Protein AF-A0A0M8P6C7-F1 (afdb_monomer_lite)

Radius of gyration: 16.4 Å; chains: 1; bounding box: 38×30×49 Å

InterPro domains:
  IPR007219 Xylanolytic transcriptional activator, regulatory domain [PF04082] (26-92)

Structure (mmCIF, N/CA/C/O backbone):
data_AF-A0A0M8P6C7-F1
#
_entry.id   AF-A0A0M8P6C7-F1
#
loop_
_atom_site.group_PDB
_atom_site.id
_atom_site.type_symbol
_atom_site.label_atom_id
_atom_site.label_alt_id
_atom_site.label_comp_id
_atom_site.label_asym_id
_atom_site.label_entity_id
_atom_site.label_seq_id
_atom_site.pdbx_PDB_ins_code
_atom_site.Cartn_x
_atom_site.Cartn_y
_atom_site.Cartn_z
_atom_site.occupancy
_atom_site.B_iso_or_equiv
_atom_site.auth_seq_id
_atom_site.auth_comp_id
_atom_site.auth_asym_id
_atom_site.auth_atom_id
_atom_site.pdbx_PDB_model_num
ATOM 1 N N . MET A 1 1 ? 0.197 11.329 -13.571 1.00 64.38 1 MET A N 1
ATOM 2 C CA . MET A 1 1 ? 1.611 10.887 -13.559 1.00 64.38 1 MET A CA 1
ATOM 3 C C . MET A 1 1 ? 2.054 10.591 -12.123 1.00 64.38 1 MET A C 1
ATOM 5 O O . MET A 1 1 ? 2.412 11.522 -11.414 1.00 64.38 1 MET A O 1
ATOM 9 N N . LEU A 1 2 ? 1.978 9.333 -11.664 1.00 79.38 2 LEU A N 1
ATOM 10 C CA . LEU A 1 2 ? 2.368 8.932 -10.295 1.00 79.38 2 LEU A CA 1
ATOM 11 C C . LEU A 1 2 ? 3.879 9.099 -10.052 1.00 79.38 2 LEU A C 1
ATOM 13 O O . LEU A 1 2 ? 4.269 9.680 -9.041 1.00 79.38 2 LEU A O 1
ATOM 17 N N . ARG A 1 3 ? 4.697 8.718 -11.044 1.00 78.31 3 ARG A N 1
ATOM 18 C CA . ARG A 1 3 ? 6.160 8.893 -11.062 1.00 78.31 3 ARG A CA 1
ATOM 19 C C . ARG A 1 3 ? 6.575 10.360 -10.878 1.00 78.31 3 ARG A C 1
ATOM 21 O O . ARG A 1 3 ? 7.271 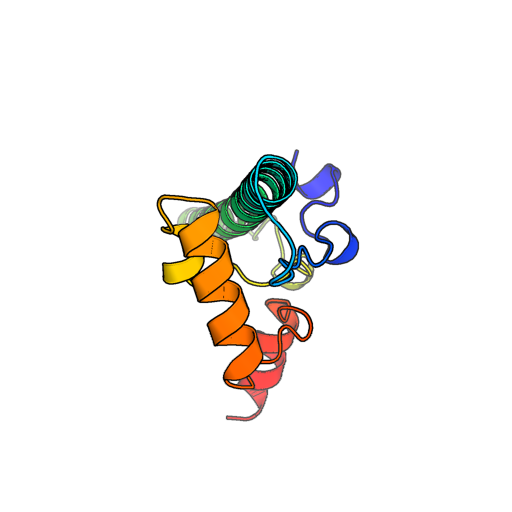10.690 -9.930 1.00 78.31 3 ARG A O 1
ATOM 28 N N . ARG A 1 4 ? 6.031 11.282 -11.689 1.00 80.25 4 ARG A N 1
ATOM 29 C CA . ARG A 1 4 ? 6.313 12.736 -11.573 1.00 80.25 4 ARG A CA 1
ATOM 30 C C . ARG A 1 4 ? 5.788 13.380 -10.285 1.00 80.25 4 ARG A C 1
ATOM 32 O O . ARG A 1 4 ? 6.263 14.437 -9.899 1.00 80.25 4 ARG A O 1
ATOM 39 N N . ARG A 1 5 ? 4.799 12.768 -9.626 1.00 82.00 5 ARG A N 1
ATOM 40 C CA . ARG A 1 5 ? 4.290 13.216 -8.318 1.00 82.00 5 ARG A CA 1
ATOM 41 C C . ARG A 1 5 ? 5.113 12.664 -7.146 1.00 82.00 5 ARG A C 1
ATOM 43 O O . ARG A 1 5 ? 4.715 12.853 -6.000 1.00 82.00 5 ARG A O 1
ATOM 50 N N . GLY A 1 6 ? 6.223 11.971 -7.420 1.00 82.38 6 GLY A N 1
ATOM 51 C CA . GLY A 1 6 ? 7.098 11.389 -6.405 1.00 82.38 6 GLY A CA 1
ATOM 52 C C . GLY A 1 6 ? 6.459 10.236 -5.636 1.00 82.38 6 GLY A C 1
ATOM 53 O O . GLY A 1 6 ? 6.928 9.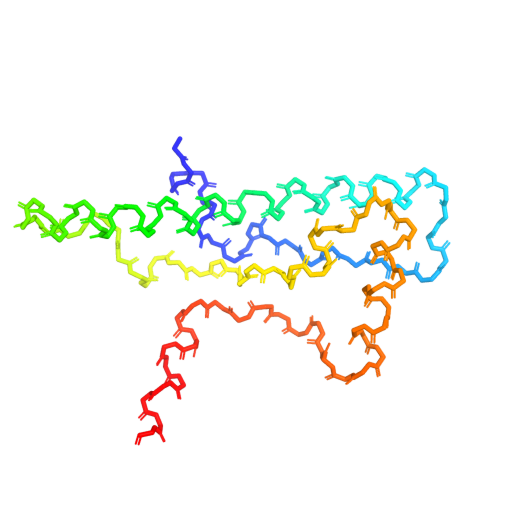897 -4.563 1.00 82.38 6 GLY A O 1
ATOM 54 N N . ARG A 1 7 ? 5.384 9.614 -6.146 1.00 88.31 7 ARG A N 1
ATOM 55 C CA . ARG A 1 7 ? 4.694 8.509 -5.447 1.00 88.31 7 ARG A CA 1
ATOM 56 C C . ARG A 1 7 ? 5.501 7.208 -5.412 1.00 88.31 7 ARG A C 1
ATOM 58 O O . ARG A 1 7 ? 5.006 6.212 -4.905 1.00 88.31 7 ARG A O 1
ATOM 65 N N . PHE A 1 8 ? 6.703 7.207 -5.972 1.00 87.69 8 PHE A N 1
ATOM 66 C CA . PHE A 1 8 ? 7.630 6.079 -5.912 1.00 87.69 8 PHE A CA 1
ATOM 67 C C . PHE A 1 8 ? 8.617 6.243 -4.750 1.00 87.69 8 PHE A C 1
ATOM 69 O O . PHE A 1 8 ? 9.345 5.308 -4.447 1.00 87.69 8 PHE A O 1
ATOM 76 N N . ASP A 1 9 ? 8.610 7.413 -4.100 1.00 86.44 9 ASP A N 1
ATOM 77 C CA . ASP A 1 9 ? 9.512 7.766 -3.013 1.00 86.44 9 ASP A CA 1
ATOM 78 C C . ASP A 1 9 ? 8.936 7.369 -1.647 1.00 86.44 9 ASP A C 1
ATOM 80 O O . ASP A 1 9 ? 7.794 7.718 -1.323 1.00 86.44 9 ASP A O 1
ATOM 84 N N . ALA A 1 10 ? 9.751 6.701 -0.825 1.00 83.31 10 ALA A N 1
ATOM 85 C CA . ALA A 1 10 ? 9.478 6.402 0.580 1.00 83.31 10 ALA A CA 1
ATOM 86 C C . ALA A 1 10 ? 8.984 7.624 1.364 1.00 83.31 10 ALA A C 1
ATOM 88 O O . ALA A 1 10 ? 8.059 7.514 2.169 1.00 83.31 10 ALA A O 1
ATOM 89 N N . ALA A 1 11 ? 9.568 8.801 1.110 1.00 84.12 11 ALA A N 1
ATOM 90 C CA . ALA A 1 11 ? 9.270 10.027 1.849 1.00 84.12 11 ALA A CA 1
ATOM 91 C C . ALA A 1 11 ? 7.802 10.478 1.718 1.00 84.12 11 ALA A C 1
ATOM 93 O O . ALA A 1 11 ? 7.318 11.269 2.528 1.00 84.12 11 ALA A O 1
ATOM 94 N N . ARG A 1 12 ? 7.071 9.986 0.707 1.00 86.50 12 ARG A N 1
ATOM 95 C CA . ARG A 1 12 ? 5.647 10.293 0.505 1.00 86.50 12 ARG A CA 1
ATOM 96 C C . ARG A 1 12 ? 4.698 9.426 1.325 1.00 86.50 12 ARG A C 1
ATOM 98 O O . ARG A 1 12 ? 3.517 9.757 1.361 1.00 86.50 12 ARG A O 1
ATOM 105 N N . TYR A 1 13 ? 5.190 8.372 1.971 1.00 86.50 13 TYR A N 1
ATOM 106 C CA . TYR A 1 13 ? 4.373 7.416 2.714 1.00 86.50 13 TYR A CA 1
ATOM 107 C C . TYR A 1 13 ? 4.731 7.459 4.202 1.00 86.50 13 TYR A C 1
ATOM 109 O O . TYR A 1 13 ? 5.497 6.617 4.678 1.00 86.50 13 TYR A O 1
ATOM 117 N N . PRO A 1 14 ? 4.209 8.447 4.955 1.00 83.75 14 PRO A N 1
ATOM 118 C CA . PRO A 1 14 ? 4.425 8.501 6.391 1.00 83.75 14 PRO A CA 1
ATOM 119 C C . PRO A 1 14 ? 3.791 7.286 7.064 1.00 83.75 14 PRO A C 1
ATOM 121 O O . PRO A 1 14 ? 2.766 6.762 6.616 1.00 83.75 14 PRO A O 1
ATOM 124 N N . LEU A 1 15 ? 4.384 6.856 8.175 1.00 82.25 15 LEU A N 1
ATOM 125 C CA . LEU A 1 15 ? 3.817 5.769 8.949 1.00 82.25 15 LEU A CA 1
ATOM 126 C C . LEU A 1 15 ? 2.537 6.243 9.644 1.00 82.25 15 LEU A C 1
ATOM 128 O O . LEU A 1 15 ? 2.580 7.067 10.555 1.00 82.25 15 LEU A O 1
ATOM 132 N N . ILE A 1 16 ? 1.396 5.707 9.215 1.00 85.44 16 ILE A N 1
ATOM 133 C CA . ILE A 1 16 ? 0.109 5.963 9.860 1.00 85.44 16 ILE A CA 1
ATOM 134 C C . ILE A 1 16 ? -0.101 4.880 10.913 1.00 85.44 16 ILE A C 1
ATOM 136 O O . ILE A 1 16 ? -0.316 3.714 10.584 1.00 85.44 16 ILE A O 1
ATOM 140 N N . THR A 1 17 ? -0.023 5.276 12.180 1.00 81.25 17 THR A N 1
ATOM 141 C CA . THR A 1 17 ? -0.253 4.396 13.326 1.00 81.25 17 THR A CA 1
ATOM 142 C C . THR A 1 17 ? -1.627 4.648 13.941 1.00 81.25 17 THR A C 1
ATOM 144 O O . THR A 1 17 ? -2.120 5.779 13.995 1.00 81.25 17 THR A O 1
ATOM 147 N N . ALA A 1 18 ? -2.249 3.573 14.418 1.00 81.69 18 ALA A N 1
ATOM 148 C CA . ALA A 1 18 ? -3.392 3.637 15.315 1.00 81.69 18 ALA A CA 1
ATOM 149 C C . ALA A 1 18 ? -2.903 3.384 16.740 1.00 81.69 18 ALA A C 1
ATOM 151 O O . ALA A 1 18 ? -2.125 2.462 16.982 1.00 81.69 18 ALA A O 1
ATOM 152 N N . HIS A 1 19 ? -3.356 4.213 17.673 1.00 77.94 19 HIS A N 1
ATOM 153 C CA . HIS A 1 19 ? -3.128 4.035 19.097 1.00 77.94 19 HIS A CA 1
ATOM 154 C C . HIS A 1 19 ? -4.380 3.405 19.730 1.00 77.94 19 HIS A C 1
ATOM 156 O O . HIS A 1 19 ? -5.494 3.710 19.293 1.00 77.94 19 HIS A O 1
ATOM 162 N N . PRO A 1 20 ? -4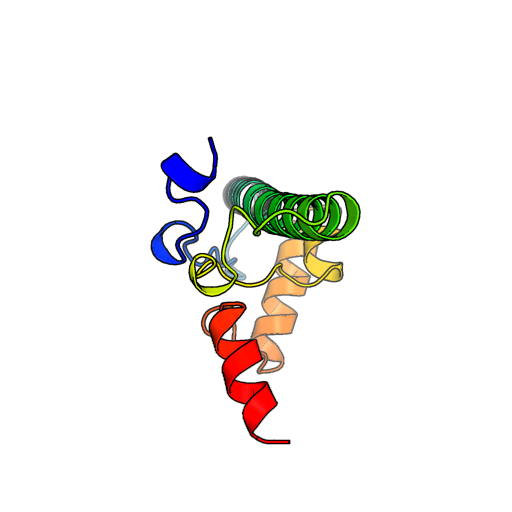.267 2.581 20.789 1.00 75.00 20 PRO A N 1
ATOM 163 C CA . PRO A 1 20 ? -5.430 1.999 21.471 1.00 75.00 20 PRO A CA 1
ATOM 164 C C . PRO A 1 20 ? -6.474 3.039 21.915 1.00 75.00 20 PRO A C 1
ATOM 166 O O . PRO A 1 20 ? -7.672 2.755 21.877 1.00 75.00 20 PRO A O 1
ATOM 169 N N . VAL A 1 21 ? -6.018 4.254 22.241 1.00 81.31 21 VAL A N 1
ATOM 170 C CA . VAL A 1 21 ? -6.831 5.408 22.677 1.00 81.31 21 VAL A CA 1
ATOM 171 C C . VAL A 1 21 ? -7.636 6.043 21.530 1.00 81.31 21 VAL A C 1
ATOM 173 O O . VAL A 1 21 ? -8.639 6.713 21.778 1.00 81.31 21 VAL A O 1
ATOM 176 N N . ASP A 1 22 ? -7.256 5.809 20.268 1.00 83.56 22 ASP A N 1
ATOM 177 C CA . ASP A 1 22 ? -7.985 6.345 19.119 1.00 83.56 22 ASP A CA 1
ATOM 178 C C . ASP A 1 22 ? -9.393 5.732 19.051 1.00 83.56 22 ASP A C 1
ATOM 180 O O . ASP A 1 22 ? -9.577 4.513 18.909 1.00 83.56 22 ASP A O 1
ATOM 184 N N . THR A 1 23 ? -10.402 6.597 19.150 1.00 87.50 23 THR A N 1
ATOM 185 C CA . THR A 1 23 ? -11.821 6.228 19.179 1.00 87.50 23 THR A CA 1
ATOM 186 C C . THR A 1 23 ? -12.664 7.169 18.318 1.00 87.50 23 THR A C 1
ATOM 188 O O . THR A 1 23 ? -12.283 8.304 18.020 1.00 87.50 23 THR A O 1
ATOM 191 N N . GLY A 1 24 ? -13.816 6.666 17.866 1.00 89.62 24 GLY A N 1
ATOM 192 C CA . GLY A 1 24 ? -14.799 7.438 17.105 1.00 89.62 24 GLY A CA 1
ATOM 193 C C . GLY A 1 24 ? -14.260 8.000 15.785 1.00 89.62 24 GLY A C 1
ATOM 194 O O . GLY A 1 24 ? -13.653 7.288 14.987 1.00 89.62 24 GLY A O 1
ATOM 195 N N . GLN A 1 25 ? -14.497 9.293 15.557 1.00 90.31 25 GLN A N 1
ATOM 196 C CA . GLN A 1 25 ? -14.188 9.970 14.292 1.00 90.31 25 GLN A CA 1
ATOM 197 C C . GLN A 1 25 ? -12.685 10.056 13.991 1.00 90.31 25 GLN A C 1
ATOM 199 O O . GLN A 1 25 ? -12.300 10.025 12.825 1.00 90.31 25 GLN A O 1
ATOM 204 N N . ILE A 1 26 ? -11.833 10.127 15.020 1.00 90.31 26 ILE A N 1
ATOM 205 C CA . ILE A 1 26 ? -10.371 10.196 14.851 1.00 90.31 26 ILE A CA 1
ATOM 206 C C . ILE A 1 26 ? -9.853 8.889 14.251 1.00 90.31 26 ILE A C 1
ATOM 208 O O . ILE A 1 26 ? -9.046 8.905 13.322 1.00 90.31 26 ILE A O 1
ATOM 212 N N . LEU A 1 27 ? -10.355 7.758 14.757 1.00 92.31 27 LEU A N 1
ATOM 213 C CA . LEU A 1 27 ? -10.003 6.438 14.249 1.00 92.31 27 LEU A CA 1
ATOM 214 C C . LEU A 1 27 ? -10.448 6.275 12.790 1.00 92.31 27 LEU A C 1
ATOM 216 O O . LEU A 1 27 ? -9.668 5.847 11.944 1.00 92.31 27 LEU A O 1
ATOM 220 N N . GLU A 1 28 ? -11.676 6.687 12.491 1.00 93.00 28 GLU A N 1
ATOM 221 C CA . GLU A 1 28 ? -12.244 6.618 11.147 1.00 93.00 28 GLU A CA 1
ATOM 222 C C . GLU A 1 28 ? -11.481 7.497 10.140 1.00 93.00 28 GLU A C 1
ATOM 224 O O . GLU A 1 28 ? -11.256 7.112 8.992 1.00 93.00 28 GLU A O 1
ATOM 229 N N . TYR A 1 29 ? -11.054 8.687 10.568 1.00 92.75 29 TYR A N 1
ATOM 230 C CA . TYR A 1 29 ? -10.226 9.579 9.760 1.00 92.75 29 TYR A CA 1
ATOM 231 C C . TYR A 1 29 ? -8.850 8.965 9.471 1.00 92.75 29 TYR A C 1
ATOM 233 O O . TYR A 1 29 ? -8.427 8.925 8.313 1.00 92.75 29 TYR A O 1
ATOM 241 N N . LYS A 1 30 ? -8.171 8.441 10.502 1.00 92.38 30 LYS A N 1
ATOM 242 C CA . LYS A 1 30 ? -6.867 7.773 10.359 1.00 92.38 30 LYS A CA 1
ATOM 243 C C . LYS A 1 30 ? -6.953 6.559 9.439 1.00 92.38 30 LYS A C 1
ATOM 245 O O . LYS A 1 30 ? -6.103 6.411 8.565 1.00 92.38 30 LYS A O 1
ATOM 250 N N . TRP A 1 31 ? -7.992 5.739 9.588 1.00 93.00 31 TRP A N 1
ATOM 251 C CA . TRP A 1 31 ? -8.211 4.576 8.734 1.00 93.00 31 TRP A CA 1
ATOM 252 C C . TRP A 1 31 ? -8.427 4.977 7.275 1.00 93.00 31 TRP A C 1
ATOM 254 O O . TRP A 1 31 ? -7.740 4.464 6.398 1.00 93.00 31 TRP A O 1
ATOM 264 N N . ARG A 1 32 ? -9.290 5.961 6.993 1.00 93.75 32 ARG A N 1
ATOM 265 C CA . ARG A 1 32 ? -9.506 6.446 5.618 1.00 93.75 32 ARG A CA 1
ATOM 266 C C . ARG A 1 32 ? -8.250 7.055 4.996 1.00 93.75 32 ARG A C 1
ATOM 268 O O . ARG A 1 32 ? -7.990 6.845 3.810 1.00 93.75 32 ARG A O 1
ATOM 275 N N . LEU A 1 33 ? -7.458 7.782 5.785 1.00 92.94 33 LEU A N 1
ATOM 276 C CA . LEU A 1 33 ? -6.162 8.297 5.345 1.00 92.94 33 LEU A CA 1
ATOM 277 C C . LEU A 1 33 ? -5.202 7.148 5.004 1.00 92.94 33 LEU A C 1
ATOM 279 O O . LEU A 1 33 ? -4.567 7.175 3.949 1.00 92.94 33 LEU A O 1
ATOM 283 N N . TRP A 1 34 ? -5.147 6.124 5.857 1.00 93.50 34 TRP A N 1
ATOM 284 C CA . TRP A 1 34 ? -4.342 4.929 5.635 1.00 93.50 34 TRP A CA 1
ATOM 285 C C . TRP A 1 34 ? -4.774 4.170 4.378 1.00 93.50 34 TRP A C 1
ATOM 287 O O . TRP A 1 34 ? -3.935 3.908 3.521 1.00 93.50 34 TRP A O 1
ATOM 297 N N . VAL A 1 35 ? -6.073 3.907 4.204 1.00 93.56 35 VAL A N 1
ATOM 298 C CA . VAL A 1 35 ? -6.626 3.237 3.014 1.00 93.56 35 VAL A CA 1
ATOM 299 C C . VAL A 1 35 ? -6.254 3.997 1.746 1.00 93.56 35 VAL A C 1
ATOM 301 O O . VAL A 1 35 ? -5.855 3.391 0.753 1.00 93.56 35 VAL A O 1
ATOM 304 N N . ARG A 1 36 ? -6.338 5.332 1.764 1.00 93.31 36 ARG A N 1
ATOM 305 C CA . ARG A 1 36 ? -5.954 6.153 0.614 1.00 93.31 36 ARG A CA 1
ATOM 306 C C . ARG A 1 36 ? -4.481 5.969 0.259 1.00 93.31 36 ARG A C 1
ATOM 308 O O . ARG A 1 36 ? -4.179 5.715 -0.905 1.00 93.31 36 ARG A O 1
ATOM 315 N N . GLU A 1 37 ? -3.577 6.099 1.221 1.00 91.00 37 GLU A N 1
ATOM 316 C CA . GLU A 1 37 ? -2.138 5.956 0.965 1.00 91.00 37 GLU A CA 1
ATOM 317 C C . GLU A 1 37 ? -1.773 4.525 0.543 1.00 91.00 37 GLU A C 1
ATOM 319 O O . GLU A 1 37 ? -1.031 4.328 -0.422 1.00 91.00 37 GLU A O 1
ATOM 324 N N . GLU A 1 38 ? -2.381 3.523 1.173 1.00 92.19 38 GLU A N 1
ATOM 325 C CA . GLU A 1 38 ? -2.200 2.114 0.830 1.00 92.19 38 GLU A CA 1
ATOM 326 C C . GLU A 1 38 ? -2.732 1.788 -0.579 1.00 92.19 38 GLU A C 1
ATOM 328 O O . GLU A 1 38 ? -2.088 1.054 -1.331 1.00 92.19 38 GLU A O 1
ATOM 333 N N . SER A 1 39 ? -3.843 2.407 -0.999 1.00 93.69 39 SER A N 1
ATOM 334 C CA . SER A 1 39 ? -4.376 2.264 -2.361 1.00 93.69 39 SER A CA 1
ATOM 335 C C . SER A 1 39 ? -3.398 2.787 -3.418 1.00 93.69 39 SER A C 1
ATOM 337 O O . SER A 1 39 ? -3.209 2.162 -4.462 1.00 93.69 39 SER A O 1
ATOM 339 N N . ILE A 1 40 ? -2.723 3.909 -3.135 1.00 92.38 40 ILE A N 1
ATOM 340 C CA . ILE A 1 40 ? -1.757 4.522 -4.053 1.00 92.38 40 ILE A CA 1
ATOM 341 C C . ILE A 1 40 ? -0.511 3.651 -4.148 1.00 92.38 40 ILE A C 1
ATOM 343 O O . ILE A 1 40 ? -0.028 3.398 -5.249 1.00 92.38 40 ILE A O 1
ATOM 347 N N . LYS A 1 41 ? -0.020 3.156 -3.012 1.00 91.88 41 LYS A N 1
ATOM 348 C CA . LYS A 1 41 ? 1.114 2.239 -2.958 1.00 91.88 41 LYS A CA 1
ATOM 349 C C . LYS A 1 41 ? 0.851 0.979 -3.792 1.00 91.88 41 LYS A C 1
ATOM 351 O O . LYS A 1 41 ? 1.640 0.654 -4.677 1.00 91.88 41 LYS A O 1
ATOM 356 N N . ARG A 1 42 ? -0.288 0.311 -3.578 1.00 93.31 42 ARG A N 1
ATOM 357 C CA . ARG A 1 42 ? -0.701 -0.870 -4.362 1.00 93.31 42 ARG A CA 1
ATOM 358 C C . ARG A 1 42 ? -0.819 -0.555 -5.852 1.00 93.31 42 ARG A C 1
ATOM 360 O O . ARG A 1 42 ? -0.346 -1.327 -6.680 1.00 93.31 42 ARG A O 1
ATOM 367 N N . LEU A 1 43 ? -1.374 0.606 -6.200 1.00 93.69 43 LEU A N 1
ATOM 368 C CA . LEU A 1 43 ? -1.461 1.061 -7.586 1.00 93.69 43 LEU A CA 1
ATOM 369 C C . LEU A 1 43 ? -0.080 1.258 -8.230 1.00 93.69 43 LEU A C 1
ATOM 371 O O . LEU A 1 43 ? 0.098 0.892 -9.388 1.00 93.69 43 LEU A O 1
ATOM 375 N N . VAL A 1 44 ? 0.895 1.819 -7.506 1.00 92.12 44 VAL A N 1
ATOM 376 C CA . VAL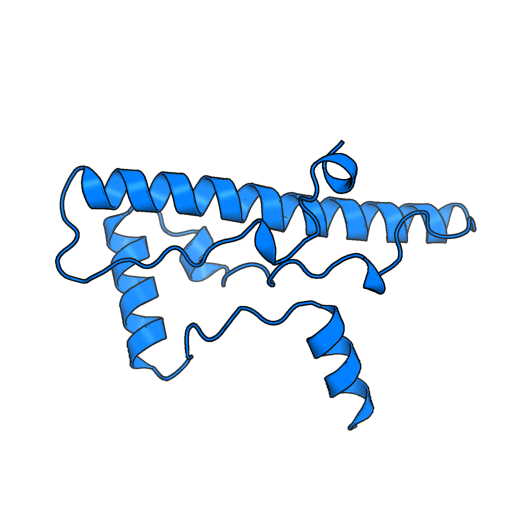 A 1 44 ? 2.269 1.982 -8.010 1.00 92.12 44 VAL A CA 1
ATOM 377 C C . VAL A 1 44 ? 2.896 0.625 -8.324 1.00 92.12 44 VAL A C 1
ATOM 379 O O . VAL A 1 44 ? 3.446 0.463 -9.412 1.00 92.12 44 VAL A O 1
ATOM 382 N N . TYR A 1 45 ? 2.755 -0.358 -7.433 1.00 91.44 45 TYR A N 1
ATOM 383 C CA . TYR A 1 45 ? 3.271 -1.708 -7.676 1.00 91.44 45 TYR A CA 1
ATOM 384 C C . TYR A 1 45 ? 2.590 -2.402 -8.855 1.00 91.44 45 TYR A C 1
ATOM 386 O O . TYR A 1 45 ? 3.277 -2.960 -9.707 1.00 91.44 45 TYR A O 1
ATOM 394 N N . HIS A 1 46 ? 1.261 -2.315 -8.962 1.00 92.25 46 HIS A N 1
ATOM 395 C CA . HIS A 1 46 ? 0.542 -2.868 -10.112 1.00 92.25 46 HIS A CA 1
ATOM 396 C C . HIS A 1 46 ? 0.955 -2.206 -11.428 1.00 92.25 46 HIS A C 1
ATOM 398 O O . HIS A 1 46 ? 1.136 -2.895 -12.429 1.00 92.25 46 HIS A O 1
ATOM 404 N N . LEU A 1 47 ? 1.138 -0.884 -11.431 1.00 91.75 47 LEU A N 1
ATOM 405 C CA . LEU A 1 47 ? 1.592 -0.153 -12.609 1.00 91.75 47 LEU A CA 1
ATOM 406 C C . LEU A 1 47 ? 3.002 -0.580 -13.028 1.00 91.75 47 LEU A C 1
ATOM 408 O O . LEU A 1 47 ? 3.243 -0.779 -14.215 1.00 91.75 47 LEU A O 1
ATOM 412 N N . TRP A 1 48 ? 3.918 -0.719 -12.070 1.00 90.81 48 TRP A N 1
ATOM 413 C CA . TRP A 1 48 ? 5.276 -1.180 -12.344 1.00 90.81 48 TRP A CA 1
ATOM 414 C C . TRP A 1 48 ? 5.288 -2.609 -12.895 1.00 90.81 48 TRP A C 1
ATOM 416 O O . TRP A 1 48 ? 5.894 -2.856 -13.932 1.00 90.81 48 TRP A O 1
ATOM 426 N N . GLN A 1 49 ? 4.554 -3.532 -12.267 1.00 91.25 49 GLN A N 1
ATOM 427 C CA . GLN A 1 49 ? 4.449 -4.914 -12.738 1.00 91.25 49 GLN A CA 1
ATOM 428 C C . GLN A 1 49 ? 3.863 -4.988 -14.155 1.00 91.25 49 GLN A C 1
ATOM 430 O O . GLN A 1 49 ? 4.350 -5.742 -14.997 1.00 91.25 49 GLN A O 1
ATOM 435 N N . HIS A 1 50 ? 2.827 -4.194 -14.429 1.00 91.94 50 HIS A N 1
ATOM 436 C CA . HIS A 1 50 ? 2.234 -4.106 -15.757 1.00 91.94 50 HIS A CA 1
ATOM 437 C C . HIS A 1 50 ? 3.230 -3.557 -16.787 1.00 91.94 50 HIS A C 1
ATOM 439 O O . HIS A 1 50 ? 3.329 -4.097 -17.885 1.00 91.94 50 HIS A O 1
ATOM 445 N N . GLU A 1 51 ? 3.984 -2.508 -16.449 1.00 91.00 51 GLU A N 1
ATOM 446 C CA . GLU A 1 51 ? 5.012 -1.953 -17.335 1.00 91.00 51 GLU A CA 1
ATOM 447 C C . GLU A 1 51 ? 6.117 -2.970 -17.633 1.00 91.00 51 GLU A C 1
ATOM 449 O O . GLU A 1 51 ? 6.432 -3.181 -18.802 1.00 91.00 51 GLU A O 1
ATOM 454 N N . ALA A 1 52 ? 6.623 -3.667 -16.613 1.00 90.75 52 ALA A N 1
ATOM 455 C CA . ALA A 1 52 ? 7.606 -4.731 -16.786 1.00 90.75 52 ALA A CA 1
ATOM 456 C C . ALA A 1 52 ? 7.083 -5.834 -17.723 1.00 90.75 52 ALA A C 1
ATOM 458 O O . ALA A 1 52 ? 7.779 -6.239 -18.655 1.00 90.75 52 ALA A O 1
ATOM 459 N N . HIS A 1 53 ? 5.831 -6.267 -17.537 1.00 92.12 53 HIS A N 1
ATOM 460 C CA . HIS A 1 53 ? 5.205 -7.268 -18.398 1.00 92.12 53 HIS A CA 1
ATOM 461 C C . HIS A 1 53 ? 5.061 -6.784 -19.848 1.00 92.12 53 HIS A C 1
ATOM 463 O O . HIS A 1 53 ? 5.417 -7.512 -20.774 1.00 92.12 53 HIS A O 1
ATOM 469 N N . CYS A 1 54 ? 4.600 -5.550 -20.067 1.00 92.69 54 CYS A N 1
ATOM 470 C CA . CYS A 1 54 ? 4.527 -4.968 -21.407 1.00 92.69 54 CYS A CA 1
ATOM 471 C C . CYS A 1 54 ? 5.905 -4.918 -22.071 1.00 92.69 54 CYS A C 1
ATOM 473 O O . CYS A 1 54 ? 6.045 -5.372 -23.203 1.00 92.69 54 CYS A O 1
ATOM 475 N N . SER A 1 55 ? 6.923 -4.428 -21.367 1.00 91.88 55 SER A N 1
ATOM 476 C CA . SER A 1 55 ? 8.281 -4.325 -21.902 1.00 91.88 55 SER A CA 1
ATOM 477 C C . SER A 1 55 ? 8.862 -5.691 -22.275 1.00 91.88 55 SER A C 1
ATOM 479 O O . SER A 1 55 ? 9.472 -5.832 -23.334 1.00 91.88 55 SER A O 1
ATOM 481 N N . MET A 1 56 ? 8.571 -6.735 -21.491 1.00 91.69 56 MET A N 1
ATOM 482 C CA . MET A 1 56 ? 8.917 -8.116 -21.841 1.00 91.69 56 MET A CA 1
ATOM 483 C C . MET A 1 56 ? 8.196 -8.607 -23.106 1.00 91.69 56 MET A C 1
ATOM 485 O O . MET A 1 56 ? 8.839 -9.139 -24.011 1.00 91.69 56 MET A O 1
ATOM 489 N N . VAL A 1 57 ? 6.873 -8.424 -23.188 1.00 94.81 57 VAL A N 1
ATOM 490 C CA . VAL A 1 57 ? 6.052 -8.892 -24.321 1.00 94.81 57 VAL A CA 1
ATOM 491 C C . VAL A 1 57 ? 6.440 -8.186 -25.619 1.00 94.81 57 VAL A C 1
ATOM 493 O O . VAL A 1 57 ? 6.603 -8.831 -26.653 1.00 94.81 57 VAL A O 1
ATOM 496 N N . PHE A 1 58 ? 6.637 -6.870 -25.563 1.00 93.25 58 PHE A N 1
ATOM 497 C CA . PHE A 1 58 ? 7.019 -6.060 -26.718 1.00 93.25 58 PHE A CA 1
ATOM 498 C C . PHE A 1 58 ? 8.528 -6.071 -26.995 1.00 93.25 58 PHE A C 1
ATOM 500 O O . PHE A 1 58 ? 8.962 -5.475 -27.979 1.00 93.25 58 PHE A O 1
ATOM 507 N N . ARG A 1 59 ? 9.325 -6.764 -26.166 1.00 91.25 59 ARG A N 1
ATOM 508 C CA . ARG A 1 59 ? 10.797 -6.811 -26.238 1.00 91.25 59 ARG A CA 1
ATOM 509 C C . ARG A 1 59 ? 11.426 -5.416 -26.278 1.00 91.25 59 ARG A C 1
ATOM 511 O O . ARG A 1 59 ? 12.409 -5.181 -26.980 1.00 91.25 59 ARG A O 1
ATOM 518 N N . THR A 1 60 ? 10.844 -4.486 -25.533 1.00 91.31 60 THR A N 1
ATOM 519 C CA . THR A 1 60 ? 11.352 -3.126 -25.378 1.00 91.31 60 THR A CA 1
ATOM 520 C C . THR A 1 60 ? 12.109 -2.996 -24.066 1.00 91.31 60 THR A C 1
ATOM 522 O O . THR A 1 60 ? 11.870 -3.736 -23.113 1.00 91.31 60 THR A O 1
ATOM 525 N N . SER A 1 61 ? 13.021 -2.027 -23.996 1.00 85.75 61 SER A N 1
ATOM 526 C CA . SER A 1 61 ? 13.652 -1.685 -22.722 1.00 85.75 61 SER A CA 1
ATOM 527 C C . SER A 1 61 ? 12.587 -1.216 -21.723 1.00 85.75 61 SER A C 1
ATOM 529 O O . SER A 1 61 ? 11.751 -0.390 -22.105 1.00 85.75 61 SER A O 1
ATOM 531 N N . PRO A 1 62 ? 12.625 -1.678 -20.459 1.00 84.69 62 PRO A N 1
ATOM 532 C CA . PRO A 1 62 ? 11.713 -1.204 -19.430 1.00 84.69 62 PRO A CA 1
ATOM 533 C C . PRO A 1 62 ? 11.865 0.303 -19.218 1.00 84.69 62 PRO A C 1
ATOM 535 O O . PRO A 1 62 ? 12.973 0.843 -19.175 1.00 84.69 62 PRO A O 1
ATOM 538 N N . VAL A 1 63 ? 10.730 0.983 -19.097 1.00 84.94 63 VAL A N 1
ATOM 539 C CA . VAL A 1 63 ? 10.628 2.432 -18.890 1.00 84.94 63 VAL A CA 1
ATOM 540 C C . VAL A 1 63 ? 10.837 2.794 -17.414 1.00 84.94 63 VAL A C 1
ATOM 542 O O . VAL A 1 63 ? 11.197 3.940 -17.106 1.00 84.94 63 VAL A O 1
ATOM 545 N N . MET A 1 64 ? 10.595 1.851 -16.495 1.00 84.56 64 MET A N 1
ATOM 546 C CA . MET A 1 64 ? 10.764 2.024 -15.052 1.00 84.56 64 MET A CA 1
ATOM 547 C C . MET A 1 64 ? 11.707 0.959 -14.483 1.00 84.56 64 MET A C 1
ATOM 549 O O . MET A 1 64 ? 11.403 -0.232 -14.462 1.00 84.56 64 MET A O 1
ATOM 553 N N . SER A 1 65 ? 12.858 1.400 -13.974 1.00 84.94 65 SER A N 1
ATOM 554 C CA . SER A 1 65 ? 13.774 0.520 -13.245 1.00 84.94 65 SER A CA 1
ATOM 555 C C . SER A 1 65 ? 13.228 0.209 -11.851 1.00 84.94 65 SER A C 1
ATOM 557 O O . SER A 1 65 ? 12.620 1.067 -11.209 1.00 84.94 65 SER A O 1
ATOM 559 N N . TYR A 1 66 ? 13.497 -0.997 -11.345 1.00 82.88 66 TYR A N 1
ATOM 560 C CA . TYR A 1 66 ? 13.145 -1.371 -9.971 1.00 82.88 66 TYR A CA 1
ATOM 561 C C . TYR A 1 66 ? 13.819 -0.453 -8.935 1.00 82.88 66 TYR A C 1
ATOM 563 O O . TYR A 1 66 ? 13.242 -0.187 -7.885 1.00 82.88 66 TYR A O 1
ATOM 571 N N . ALA A 1 67 ? 15.011 0.073 -9.247 1.00 83.81 67 ALA A N 1
ATOM 572 C CA . ALA A 1 67 ? 15.771 0.958 -8.365 1.00 83.81 67 ALA A CA 1
ATOM 573 C C . ALA A 1 67 ? 15.067 2.303 -8.107 1.00 83.81 67 ALA A C 1
ATOM 575 O O . ALA A 1 67 ? 15.395 3.001 -7.152 1.00 83.81 67 ALA A O 1
ATOM 576 N N . GLU A 1 68 ? 14.082 2.668 -8.934 1.00 85.06 68 GLU A N 1
ATOM 577 C CA . GLU A 1 68 ? 13.272 3.873 -8.735 1.00 85.06 68 GLU A CA 1
ATOM 578 C C . GLU A 1 68 ? 12.173 3.690 -7.678 1.00 85.06 68 GLU A C 1
ATOM 580 O O . GLU A 1 68 ? 11.574 4.675 -7.245 1.00 85.06 68 GLU A O 1
ATOM 585 N N . LEU A 1 69 ? 11.882 2.450 -7.273 1.00 87.94 69 LEU A N 1
ATOM 586 C CA . LEU A 1 69 ? 10.851 2.124 -6.292 1.00 87.94 69 LEU A CA 1
ATOM 587 C C . LEU A 1 69 ? 11.448 2.072 -4.885 1.00 87.94 69 LEU A C 1
ATOM 589 O O . LEU A 1 69 ? 11.807 1.008 -4.382 1.00 87.94 69 LEU A O 1
ATOM 593 N N . SER A 1 70 ? 11.501 3.228 -4.225 1.00 87.38 70 SER A N 1
ATOM 594 C CA . SER A 1 70 ? 11.855 3.312 -2.804 1.00 87.38 70 SER A CA 1
ATOM 595 C C . SER A 1 70 ? 10.635 3.312 -1.880 1.00 87.38 70 SER A C 1
ATOM 597 O O . SER A 1 70 ? 10.785 3.363 -0.663 1.00 87.38 70 SER A O 1
ATOM 599 N N . LEU A 1 71 ? 9.417 3.248 -2.423 1.00 87.50 71 LEU A N 1
ATOM 600 C CA . LEU A 1 71 ? 8.204 3.177 -1.619 1.00 87.50 71 LEU A CA 1
ATOM 601 C C . LEU A 1 71 ? 8.154 1.899 -0.758 1.00 87.50 71 LEU A C 1
ATOM 603 O O . LEU A 1 71 ? 8.644 0.850 -1.181 1.00 87.50 71 LEU A O 1
ATOM 607 N N . PRO A 1 72 ? 7.527 1.980 0.428 1.00 87.38 72 PRO A N 1
ATOM 608 C CA . PRO A 1 72 ? 7.338 0.830 1.297 1.00 87.38 72 PRO A CA 1
ATOM 609 C C . PRO A 1 72 ? 6.482 -0.258 0.650 1.00 87.38 72 PRO A C 1
ATOM 611 O O . PRO A 1 72 ? 5.512 0.062 -0.043 1.00 87.38 72 PRO A O 1
ATOM 614 N N . LEU A 1 73 ? 6.759 -1.524 0.979 1.00 86.81 73 LEU A N 1
ATOM 615 C CA . LEU A 1 73 ? 5.925 -2.651 0.562 1.00 86.81 73 LEU A CA 1
ATOM 616 C C . LEU A 1 73 ? 4.451 -2.503 0.990 1.00 86.81 73 LEU A C 1
ATOM 618 O O . LEU A 1 73 ? 4.141 -1.844 2.001 1.00 86.81 73 LEU A O 1
ATOM 622 N N . PRO A 1 74 ? 3.510 -3.091 0.219 1.00 89.75 74 PRO A N 1
ATOM 623 C CA . PRO A 1 74 ? 2.105 -3.131 0.593 1.00 89.75 74 PRO A CA 1
ATOM 624 C C . PRO A 1 74 ? 1.926 -3.820 1.935 1.00 89.75 74 PRO A C 1
ATOM 626 O O . PRO A 1 74 ? 2.573 -4.822 2.234 1.00 89.75 74 PRO A O 1
ATOM 629 N N . ALA A 1 75 ? 1.025 -3.277 2.740 1.00 88.06 75 ALA A N 1
ATOM 630 C CA . ALA A 1 75 ? 0.643 -3.890 3.991 1.00 88.06 75 ALA A CA 1
ATOM 631 C C . ALA A 1 75 ? -0.038 -5.242 3.752 1.00 88.06 75 ALA A C 1
ATOM 633 O O . ALA A 1 75 ? -0.568 -5.526 2.665 1.00 88.06 75 ALA A O 1
ATOM 634 N N . CYS A 1 76 ? -0.053 -6.061 4.804 1.00 87.56 76 CYS A N 1
ATOM 635 C CA . CYS A 1 76 ? -0.579 -7.412 4.738 1.00 87.56 76 CYS A CA 1
ATOM 636 C C . CYS A 1 76 ? -2.040 -7.428 4.233 1.00 87.56 76 CYS A C 1
ATOM 638 O O . CYS A 1 76 ? -2.824 -6.515 4.528 1.00 87.56 76 CYS A O 1
ATOM 640 N N . PRO A 1 77 ? -2.445 -8.465 3.476 1.00 89.25 77 PRO A N 1
ATOM 641 C CA . PRO A 1 77 ? -3.808 -8.564 2.957 1.00 89.25 77 PRO A CA 1
ATOM 642 C C . PRO A 1 77 ? -4.882 -8.509 4.049 1.00 89.25 77 PRO A C 1
ATOM 644 O O . PRO A 1 77 ? -5.947 -7.948 3.816 1.00 89.25 77 PRO A O 1
ATOM 647 N N . ALA A 1 78 ? -4.592 -9.034 5.245 1.00 89.62 78 ALA A N 1
ATOM 648 C CA . ALA A 1 78 ? -5.507 -8.993 6.384 1.00 89.62 78 ALA A CA 1
ATOM 649 C C . ALA A 1 78 ? -5.834 -7.554 6.822 1.00 89.62 78 ALA A C 1
ATOM 651 O O . ALA A 1 78 ? -6.995 -7.244 7.071 1.00 89.62 78 ALA A O 1
ATOM 652 N N . LEU A 1 79 ? -4.831 -6.669 6.863 1.00 90.94 79 LEU A N 1
ATOM 653 C CA . LEU A 1 79 ? -5.011 -5.261 7.224 1.00 90.94 79 LEU A CA 1
ATOM 654 C C . LEU A 1 79 ? -5.762 -4.489 6.127 1.00 90.94 79 LEU A C 1
ATOM 656 O O . LEU A 1 79 ? -6.609 -3.654 6.432 1.00 90.94 79 LEU A O 1
ATOM 660 N N . TRP A 1 80 ? -5.475 -4.782 4.853 1.00 92.69 80 TRP A N 1
ATOM 661 C CA . TRP A 1 80 ? -6.153 -4.160 3.706 1.00 92.69 80 TRP A CA 1
ATOM 662 C C . TRP A 1 80 ? -7.626 -4.559 3.588 1.00 92.69 80 TRP A C 1
ATOM 664 O O . TRP A 1 80 ? -8.467 -3.715 3.301 1.00 92.69 80 TRP A O 1
ATOM 674 N N . ASN A 1 81 ? -7.943 -5.827 3.846 1.00 92.75 81 ASN A N 1
ATOM 675 C CA . ASN A 1 81 ? -9.301 -6.361 3.749 1.00 92.75 81 ASN A CA 1
ATOM 676 C C . ASN A 1 81 ? -10.133 -6.137 5.026 1.00 92.75 81 ASN A C 1
ATOM 678 O O . ASN A 1 81 ? -11.197 -6.738 5.176 1.00 92.75 81 ASN A O 1
ATOM 682 N N . ALA A 1 82 ? -9.655 -5.323 5.972 1.00 93.19 82 ALA A N 1
ATOM 683 C CA . ALA A 1 82 ? -10.403 -5.020 7.184 1.00 93.19 82 ALA A CA 1
ATOM 684 C C . ALA A 1 82 ? -11.711 -4.277 6.828 1.00 93.19 82 ALA A C 1
ATOM 686 O O . ALA A 1 82 ? -11.649 -3.263 6.131 1.00 93.19 82 ALA A O 1
ATOM 687 N N . PRO A 1 83 ? -12.884 -4.742 7.303 1.00 91.62 83 PRO A N 1
ATOM 688 C CA . PRO A 1 83 ? -14.173 -4.159 6.920 1.00 91.62 83 PRO A CA 1
ATOM 689 C C . PRO A 1 83 ? -14.416 -2.784 7.549 1.00 91.62 83 PRO A C 1
ATOM 691 O O . PRO A 1 83 ? -15.067 -1.945 6.939 1.00 91.62 83 PRO A O 1
ATOM 694 N N . ASP A 1 84 ? -13.862 -2.555 8.743 1.00 92.38 84 ASP A N 1
ATOM 695 C CA . ASP A 1 84 ? -14.099 -1.361 9.552 1.00 92.38 84 ASP A CA 1
ATOM 696 C C . ASP A 1 84 ? -12.805 -0.847 10.190 1.00 92.38 84 ASP A C 1
ATOM 698 O O . ASP A 1 84 ? -11.887 -1.619 10.502 1.00 92.38 84 ASP A O 1
ATOM 702 N N . ALA A 1 85 ? -12.787 0.444 10.537 1.00 92.06 85 ALA A N 1
ATOM 703 C CA . ALA A 1 85 ? -11.667 1.080 11.232 1.00 92.06 85 ALA A CA 1
ATOM 704 C C . ALA A 1 85 ? -11.328 0.424 12.584 1.00 92.06 85 ALA A C 1
ATOM 706 O O . ALA A 1 85 ? -10.167 0.397 12.996 1.00 92.06 85 ALA A O 1
ATOM 707 N N . LYS A 1 86 ? -12.327 -0.137 13.281 1.00 91.94 86 LYS A N 1
ATOM 708 C CA . LYS A 1 86 ? -12.118 -0.875 14.540 1.00 91.94 86 LYS A CA 1
ATOM 709 C C . LYS A 1 86 ? -11.308 -2.144 14.309 1.00 91.94 86 LYS A C 1
ATOM 711 O O . LYS A 1 86 ? -10.305 -2.354 14.986 1.00 91.94 86 LYS A O 1
ATOM 716 N N . ARG A 1 87 ? -11.708 -2.944 13.316 1.00 92.06 87 ARG A N 1
ATOM 717 C CA . ARG A 1 87 ? -11.025 -4.193 12.982 1.00 92.06 87 ARG A CA 1
ATOM 718 C C . ARG A 1 87 ? -9.622 -3.934 12.443 1.00 92.06 87 ARG A C 1
ATOM 720 O O . ARG A 1 87 ? -8.689 -4.643 12.801 1.00 92.06 87 ARG A O 1
ATOM 727 N N . TRP A 1 88 ? -9.466 -2.881 11.643 1.00 92.88 88 TRP A N 1
ATOM 728 C CA . TRP A 1 88 ? -8.161 -2.401 11.197 1.00 92.88 88 TRP A CA 1
ATOM 729 C C . TRP A 1 88 ? -7.239 -2.056 12.377 1.00 92.88 88 TRP A C 1
ATOM 731 O O . TRP A 1 88 ? -6.098 -2.512 12.406 1.00 92.88 88 TRP A O 1
ATOM 741 N N . LYS A 1 89 ? -7.737 -1.321 13.385 1.00 90.88 89 LYS A N 1
ATOM 742 C CA . LYS A 1 89 ? -6.973 -0.998 14.603 1.00 90.88 89 LYS A CA 1
ATOM 743 C C . LYS A 1 89 ? -6.562 -2.245 15.376 1.00 90.88 89 LYS A C 1
ATOM 745 O O . LYS A 1 89 ? -5.407 -2.341 15.771 1.00 90.88 89 LYS A O 1
ATOM 750 N N . GLU A 1 90 ? -7.495 -3.167 15.608 1.00 90.56 90 GLU A N 1
ATOM 751 C CA . GLU A 1 90 ? -7.215 -4.425 16.311 1.00 90.56 90 GLU A CA 1
ATOM 752 C C . GLU A 1 90 ? -6.061 -5.173 15.644 1.00 90.56 90 GLU A C 1
ATOM 754 O O . GLU A 1 90 ? -5.077 -5.483 16.307 1.00 90.56 90 GLU A O 1
ATOM 759 N N . LEU A 1 91 ? -6.141 -5.373 14.323 1.00 89.81 91 LEU A N 1
ATOM 760 C CA . LEU A 1 91 ? -5.094 -6.038 13.551 1.00 89.81 91 LEU A CA 1
ATOM 761 C C . LEU A 1 91 ? -3.758 -5.294 13.640 1.00 89.81 91 LEU A C 1
ATOM 763 O O . LEU A 1 91 ? -2.725 -5.922 13.853 1.00 89.81 91 LEU A O 1
ATOM 767 N N . LEU A 1 92 ? -3.769 -3.963 13.523 1.00 87.50 92 LEU A N 1
ATOM 768 C CA . LEU A 1 92 ? -2.553 -3.156 13.614 1.00 87.50 92 LEU A CA 1
ATOM 769 C C . LEU A 1 92 ? -1.892 -3.263 14.999 1.00 87.50 92 LEU A C 1
ATOM 771 O O . LEU A 1 92 ? -0.674 -3.403 15.085 1.00 87.50 92 LEU A O 1
ATOM 775 N N . CYS A 1 93 ? -2.680 -3.226 16.077 1.00 86.31 93 CYS A N 1
ATOM 776 C CA . CYS A 1 93 ? -2.179 -3.388 17.442 1.00 86.31 93 CYS A CA 1
ATOM 777 C C . CYS A 1 93 ? -1.646 -4.804 17.695 1.00 86.31 93 CYS A C 1
ATOM 779 O O . CYS A 1 93 ? -0.619 -4.949 18.353 1.00 86.31 93 CYS A O 1
ATOM 781 N N . THR A 1 94 ? -2.293 -5.842 17.154 1.00 86.31 94 THR A N 1
ATOM 782 C CA . THR A 1 94 ? -1.780 -7.219 17.229 1.00 86.31 94 THR A CA 1
ATOM 783 C C . THR A 1 94 ? -0.428 -7.339 16.528 1.00 86.31 94 THR A C 1
ATOM 785 O O . THR A 1 94 ? 0.513 -7.849 17.127 1.00 86.31 94 THR A O 1
ATOM 788 N N . GLN A 1 95 ? -0.280 -6.779 15.321 1.00 81.25 95 GLN A N 1
ATOM 789 C CA . GLN A 1 95 ? 1.005 -6.804 14.608 1.00 81.25 95 GLN A CA 1
ATOM 790 C C . GLN A 1 95 ? 2.115 -6.057 15.361 1.00 81.25 95 GLN A C 1
ATOM 792 O O . GLN A 1 95 ? 3.250 -6.522 15.402 1.00 81.25 95 GLN A O 1
ATOM 797 N N . GLN A 1 96 ? 1.788 -4.936 16.013 1.00 76.44 96 GLN A N 1
ATOM 798 C CA . GLN A 1 96 ? 2.734 -4.217 16.876 1.00 76.44 96 GLN A CA 1
ATOM 799 C C . GLN A 1 96 ? 3.172 -5.048 18.092 1.00 76.44 96 GLN A C 1
ATOM 801 O O . GLN A 1 96 ? 4.333 -4.97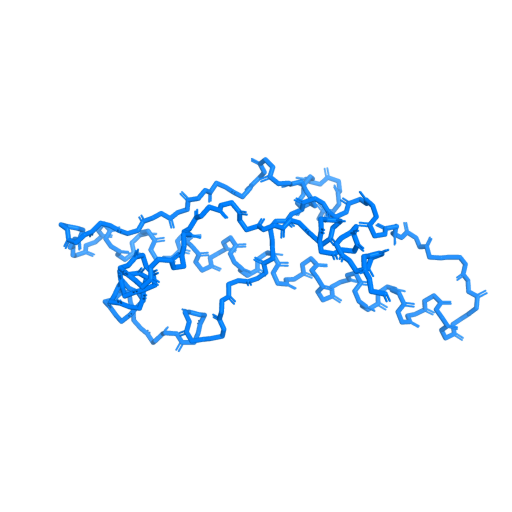3 18.491 1.00 76.44 96 GLN A O 1
ATOM 806 N N . ALA A 1 97 ? 2.257 -5.823 18.682 1.00 74.56 97 ALA A N 1
ATOM 807 C CA . ALA A 1 97 ? 2.525 -6.645 19.861 1.00 74.56 97 ALA A CA 1
ATOM 808 C C . ALA A 1 97 ? 3.351 -7.902 19.541 1.00 74.56 97 ALA A C 1
ATOM 810 O O . ALA A 1 97 ? 4.173 -8.316 20.353 1.00 74.56 97 ALA A O 1
ATOM 811 N N . GLU A 1 98 ? 3.178 -8.483 18.353 1.00 68.75 98 GLU A N 1
ATOM 812 C CA . GLU A 1 98 ? 3.876 -9.700 17.911 1.00 68.75 98 GLU A CA 1
ATOM 813 C C . GLU A 1 98 ? 5.356 -9.477 17.544 1.00 68.75 98 GLU A C 1
ATOM 815 O O . GLU A 1 98 ? 6.011 -10.372 17.015 1.00 68.75 98 GLU A O 1
ATOM 820 N N . GLY A 1 99 ? 5.918 -8.289 17.794 1.00 57.75 99 GLY A N 1
ATOM 821 C CA . GLY A 1 99 ? 7.314 -7.998 17.457 1.00 57.75 99 GLY A CA 1
ATOM 822 C C . GLY A 1 99 ? 7.582 -7.949 15.949 1.00 57.75 99 GLY A C 1
ATOM 823 O O . GLY A 1 99 ? 8.727 -7.743 15.548 1.00 57.75 99 GLY A O 1
ATOM 824 N N . GLN A 1 100 ? 6.538 -8.043 15.110 1.00 53.72 100 GLN A N 1
ATOM 825 C CA . GLN A 1 100 ? 6.548 -7.516 13.748 1.00 53.72 100 GLN A CA 1
ATOM 826 C C . GLN A 1 100 ? 6.588 -6.010 13.871 1.00 53.72 100 GLN A C 1
ATOM 828 O O . GLN A 1 100 ? 5.601 -5.281 13.792 1.00 53.72 100 GLN A O 1
ATOM 833 N N . SER A 1 101 ? 7.794 -5.560 14.162 1.00 48.41 101 SER A N 1
ATOM 834 C CA . SER A 1 101 ? 8.134 -4.181 14.268 1.00 48.41 101 SER A CA 1
ATOM 835 C C . SER A 1 101 ? 7.549 -3.496 13.041 1.00 48.41 101 SER A C 1
ATOM 837 O O . SER A 1 101 ? 7.886 -3.832 11.904 1.00 48.41 101 SER A O 1
ATOM 839 N N . VAL A 1 102 ? 6.689 -2.512 13.265 1.00 50.72 102 VAL A N 1
ATOM 840 C CA . VAL A 1 102 ? 6.275 -1.540 12.250 1.00 50.72 102 VAL A CA 1
ATOM 841 C C . VAL A 1 102 ? 7.488 -0.645 11.898 1.00 50.72 102 VAL A C 1
ATOM 843 O O . VAL A 1 102 ? 7.387 0.562 11.690 1.00 50.72 102 VAL A O 1
ATOM 846 N N . LEU A 1 103 ? 8.692 -1.226 11.906 1.00 51.41 103 LEU A N 1
ATOM 847 C CA . LEU A 1 103 ? 9.934 -0.653 11.454 1.00 51.41 103 LEU A CA 1
ATOM 848 C C . LEU A 1 103 ? 9.813 -0.651 9.948 1.00 51.41 103 LEU A C 1
ATOM 850 O O . LEU A 1 103 ? 9.993 -1.670 9.297 1.00 51.41 103 LEU A O 1
ATOM 854 N N . ARG A 1 104 ? 9.429 0.522 9.446 1.00 54.00 104 ARG A N 1
ATOM 855 C CA . ARG A 1 104 ? 9.820 1.031 8.139 1.00 54.00 104 ARG A CA 1
ATOM 856 C C . ARG A 1 104 ? 9.650 -0.028 7.043 1.00 54.00 104 ARG A C 1
ATOM 858 O O . ARG A 1 104 ? 10.596 -0.758 6.779 1.00 54.00 104 ARG A O 1
ATOM 865 N N . PRO A 1 105 ? 8.464 -0.121 6.417 1.00 56.22 105 PRO A N 1
ATOM 866 C CA . PRO A 1 105 ? 8.223 -1.168 5.441 1.00 56.22 105 PRO A CA 1
ATOM 867 C C . PRO A 1 105 ? 9.321 -1.082 4.384 1.00 56.22 105 PRO A C 1
ATOM 869 O O . PRO A 1 105 ? 9.512 -0.029 3.768 1.00 56.22 105 PRO A O 1
ATOM 872 N N . THR A 1 106 ? 10.107 -2.149 4.299 1.00 64.94 106 THR A N 1
ATOM 873 C CA . THR A 1 106 ? 11.337 -2.168 3.522 1.00 64.94 106 THR A CA 1
ATOM 874 C C . THR A 1 106 ? 10.970 -1.920 2.061 1.00 64.94 106 THR A C 1
ATOM 876 O O . THR A 1 106 ? 9.961 -2.449 1.579 1.00 64.94 106 THR A O 1
ATOM 879 N N . PRO A 1 107 ? 11.684 -1.041 1.347 1.00 74.06 107 PRO A N 1
ATOM 880 C CA . PRO A 1 107 ? 11.474 -0.891 -0.081 1.00 74.06 107 PRO A CA 1
ATOM 881 C C . PRO A 1 107 ? 11.841 -2.186 -0.806 1.00 74.06 107 PRO A C 1
ATOM 883 O O . PRO A 1 107 ? 12.637 -2.988 -0.313 1.00 74.06 107 PRO A O 1
ATOM 886 N N . LEU A 1 108 ? 11.318 -2.367 -2.023 1.00 77.38 108 LEU A N 1
ATOM 887 C CA . LEU A 1 108 ? 11.679 -3.528 -2.849 1.00 77.38 108 LEU A CA 1
ATOM 888 C C . LEU A 1 108 ? 13.192 -3.654 -3.039 1.00 77.38 108 LEU A C 1
ATOM 890 O O . LEU A 1 108 ? 13.710 -4.764 -3.097 1.00 77.38 108 LEU A O 1
ATOM 894 N N . THR A 1 109 ? 13.898 -2.528 -3.124 1.00 78.50 109 THR A N 1
ATOM 895 C CA . THR A 1 109 ? 15.352 -2.497 -3.287 1.00 78.50 109 THR A CA 1
ATOM 896 C C . THR A 1 109 ? 16.083 -3.203 -2.148 1.00 78.50 109 THR A C 1
ATOM 898 O O . THR A 1 109 ? 17.049 -3.910 -2.405 1.00 78.50 109 THR A O 1
ATOM 901 N N . GLU A 1 110 ? 15.600 -3.082 -0.912 1.00 76.06 110 GLU A N 1
ATOM 902 C CA . GLU A 1 110 ? 16.191 -3.745 0.253 1.00 76.06 110 GLU A CA 1
ATOM 903 C C . GLU A 1 110 ? 15.900 -5.252 0.253 1.00 76.06 110 GLU A C 1
ATOM 905 O O . GLU A 1 110 ? 16.772 -6.053 0.580 1.00 76.06 110 GLU A O 1
ATOM 910 N N . CYS A 1 111 ? 14.708 -5.662 -0.194 1.00 73.19 111 CYS A N 1
ATOM 911 C CA . CYS A 1 111 ? 14.398 -7.079 -0.386 1.00 73.19 111 CYS A CA 1
ATOM 912 C C . CYS A 1 111 ? 15.303 -7.727 -1.438 1.00 73.19 111 CYS A C 1
ATOM 914 O O . CYS A 1 111 ? 15.773 -8.835 -1.215 1.00 73.19 111 CYS A O 1
ATOM 916 N N . VAL A 1 112 ? 15.559 -7.043 -2.558 1.00 77.00 112 VAL A N 1
ATOM 917 C CA . VAL A 1 112 ? 16.439 -7.553 -3.621 1.00 77.00 112 VAL A CA 1
ATOM 918 C C . VAL A 1 112 ? 17.875 -7.702 -3.117 1.00 77.00 112 VAL A C 1
ATOM 920 O O . VAL A 1 112 ? 18.462 -8.754 -3.316 1.00 77.00 112 VAL A O 1
ATOM 923 N N . VAL A 1 113 ? 18.405 -6.711 -2.392 1.00 75.06 113 VAL A N 1
ATOM 924 C CA . VAL A 1 113 ? 19.766 -6.779 -1.822 1.00 75.06 113 VAL A CA 1
ATOM 925 C C . VAL A 1 113 ? 19.926 -7.951 -0.846 1.00 75.06 113 VAL A C 1
ATOM 927 O O . VAL A 1 113 ? 20.970 -8.593 -0.815 1.00 75.06 113 VAL A O 1
ATOM 930 N N . ASN A 1 114 ? 18.894 -8.271 -0.062 1.00 66.56 114 ASN A N 1
ATOM 931 C CA . ASN A 1 114 ? 18.947 -9.400 0.870 1.00 66.56 114 ASN A CA 1
ATOM 932 C C . ASN A 1 114 ? 18.831 -10.775 0.186 1.00 66.56 114 ASN A C 1
ATOM 934 O O . ASN A 1 114 ? 19.169 -11.780 0.808 1.00 66.56 114 ASN A O 1
ATOM 938 N N . MET A 1 115 ? 18.367 -10.844 -1.067 1.00 63.28 115 MET A N 1
ATOM 939 C CA . MET A 1 115 ? 18.312 -12.098 -1.833 1.00 63.28 115 MET A CA 1
ATOM 940 C C . MET A 1 115 ? 19.689 -12.530 -2.351 1.00 63.28 115 MET A C 1
ATOM 942 O O . MET A 1 115 ? 19.873 -13.710 -2.620 1.00 63.28 115 MET A O 1
ATOM 946 N N . ASP A 1 116 ? 20.658 -11.612 -2.428 1.00 57.19 116 ASP A N 1
ATOM 947 C CA . ASP A 1 116 ? 22.036 -11.896 -2.857 1.00 57.19 116 ASP A CA 1
ATOM 948 C C . ASP A 1 116 ? 22.864 -12.655 -1.788 1.00 57.19 116 ASP A C 1
ATOM 950 O O . ASP A 1 116 ? 24.038 -12.955 -1.999 1.00 57.19 116 ASP A O 1
ATOM 954 N N . LEU A 1 117 ? 22.270 -12.954 -0.623 1.00 49.72 117 LEU A N 1
ATOM 955 C CA . LEU A 1 117 ? 22.876 -13.715 0.483 1.00 49.72 117 LEU A CA 1
ATOM 956 C C . LEU A 1 117 ? 22.521 -15.219 0.471 1.00 49.72 117 LEU A C 1
ATOM 958 O O . LEU A 1 117 ? 22.886 -15.929 1.412 1.00 49.72 117 LEU A O 1
ATOM 962 N N . LEU A 1 118 ? 21.808 -15.694 -0.557 1.00 45.88 118 LEU A N 1
ATOM 963 C CA . LEU A 1 118 ? 21.459 -17.103 -0.797 1.00 45.88 118 LEU A CA 1
ATOM 964 C C . LEU 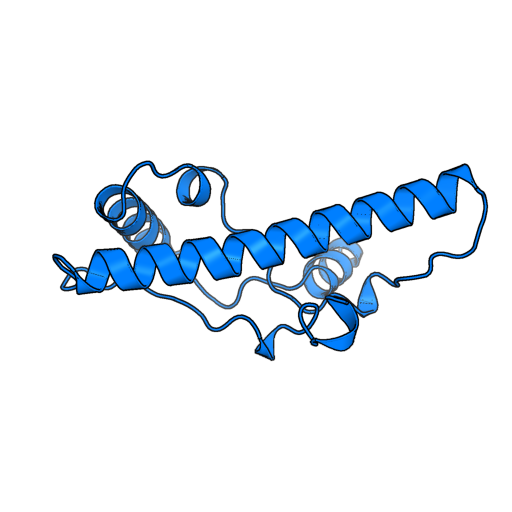A 1 118 ? 22.238 -17.664 -1.991 1.00 45.88 118 LEU A C 1
ATOM 966 O O . LEU A 1 118 ? 22.614 -18.856 -1.914 1.00 45.88 118 LEU A O 1
#

Sequence (118 aa):
MLRRRGRFDAARYPLITAHPVDTGQILEYKWRLWVREESIKRLVYHLWQHEAHCSMVFRTSPVMSYAELSLPLPACPALWNAPDAKRWKELLCTQQAEGQSVLRPTPLTECVVNMDLL

Foldseek 3Di:
DCLVVLLLAQVVDDDQADDPPDDDPRLQVSLVVVLVNLVSQVVVVVVQVVQVVVCVVVVHDRPDDLVSRQHADRDDPLLNPQPDSVSNNVVRVVCVVVPVPPPRRGTVVVVVVVVVVD

pLDDT: mean 83.6, std 11.73, range [45.88, 94.81]

Organism: NCBI:txid229535

Secondary structure (DSSP, 8-state):
-TTTTTTTSGGGS---PPPTT--HHHHHHHHHHHHHHHHHHHHHHHHHHHHHHHHHHHTPPPSS-GGG--SBPPPPHHHHT-SSHHHHHHHHHHHHHTT-----PPBHHHHHHHHTT-